Protein AF-A0A5P9P888-F1 (afdb_monomer_lite)

Radius of gyration: 12.57 Å; chains: 1; bounding box: 32×30×26 Å

pLDDT: mean 94.11, std 4.78, range [70.94, 98.31]

Foldseek 3Di:
DAQACLAPVDPLFHHLVVLLVVLVVLLVPQDDPDPCSVLSVLSVVLCVVQNSVLLSQLSCCVRPVVDDLQCSCPPHPDHSVSSVSSSVSSRVSSVVSSVD

Sequence (100 aa):
MYDVRERTGDPKHASVDKVVKLVFERAQNPREDHQDAHFDAAMATAVDRYGTEPVRTVIRRVLVEHYPFRTATTDLEMRNIDGIRIGTTAGWFLEELNEQ

Organism: NCBI:txid348826

Secondary structure (DSSP, 8-state):
----HHHH--TTSPPHHHHHHHHHHHHHSPPSS-TTHHHHHHHHHHHHHH-HHHHHHHHHHHHTS---TTTTTTTSS--HHHHHHHHHHHHHHHHHHH--

InterPro domains:
  IPR058471 Domain of unknown function DUF8158 [PF26488] (1-100)

Structure (mmCIF, N/CA/C/O backbone):
data_AF-A0A5P9P888-F1
#
_entry.id   AF-A0A5P9P888-F1
#
loop_
_atom_site.group_PDB
_atom_site.id
_atom_site.type_symbol
_atom_site.label_atom_id
_atom_site.label_alt_id
_atom_site.label_comp_id
_atom_site.label_asym_id
_atom_site.label_entity_id
_atom_site.label_seq_id
_atom_site.pdbx_PDB_ins_code
_atom_site.Cartn_x
_atom_site.Cartn_y
_atom_site.Cartn_z
_atom_site.occupancy
_atom_site.B_iso_or_equiv
_atom_site.auth_seq_id
_atom_site.auth_comp_id
_atom_site.auth_asym_id
_atom_site.auth_atom_id
_atom_site.pdbx_PDB_model_num
ATOM 1 N N . MET A 1 1 ? -2.188 -5.191 14.668 1.00 80.06 1 MET A N 1
ATOM 2 C CA . MET A 1 1 ? -3.453 -5.102 13.901 1.00 80.06 1 MET A CA 1
ATOM 3 C C . MET A 1 1 ? -3.519 -3.672 13.400 1.00 80.06 1 MET A C 1
ATOM 5 O O . MET A 1 1 ? -3.188 -2.806 14.191 1.00 80.06 1 MET A O 1
ATOM 9 N N . TYR A 1 2 ? -3.816 -3.430 12.125 1.00 90.81 2 TYR A N 1
ATOM 10 C CA . TYR A 1 2 ? -3.633 -2.102 11.527 1.00 90.81 2 TYR A CA 1
ATOM 11 C C . TYR A 1 2 ? -4.752 -1.128 11.900 1.00 90.81 2 TYR A C 1
ATOM 13 O O . TYR A 1 2 ? -5.924 -1.502 11.899 1.00 90.81 2 TYR A O 1
ATOM 21 N N . ASP A 1 3 ? -4.404 0.126 12.158 1.00 95.00 3 ASP A N 1
ATOM 22 C CA . ASP A 1 3 ? -5.365 1.194 12.430 1.00 95.00 3 ASP A CA 1
ATOM 23 C C . ASP A 1 3 ? -5.827 1.829 11.117 1.00 95.00 3 ASP A C 1
ATOM 25 O O . ASP A 1 3 ? -5.581 2.994 10.836 1.00 95.00 3 ASP A O 1
ATOM 29 N N . VAL A 1 4 ? -6.469 1.017 10.271 1.00 96.50 4 VAL A N 1
ATOM 30 C CA . VAL A 1 4 ? -7.063 1.443 8.996 1.00 96.50 4 VAL A CA 1
ATOM 31 C C . VAL A 1 4 ? -8.575 1.594 9.147 1.00 96.50 4 VAL A C 1
ATOM 33 O O . VAL A 1 4 ? -9.230 0.770 9.790 1.00 96.50 4 VAL A O 1
ATOM 36 N N . ARG A 1 5 ? -9.154 2.633 8.544 1.00 97.12 5 ARG A N 1
ATOM 37 C CA . ARG A 1 5 ? -10.568 2.998 8.724 1.00 97.12 5 ARG A CA 1
ATOM 38 C C . ARG A 1 5 ? -11.542 1.867 8.419 1.00 97.12 5 ARG A C 1
ATOM 40 O O . ARG A 1 5 ? -12.470 1.642 9.185 1.00 97.12 5 ARG A O 1
ATOM 47 N N . GLU A 1 6 ? -11.348 1.150 7.317 1.00 96.75 6 GLU A N 1
ATOM 48 C CA . GLU A 1 6 ? -12.224 0.050 6.883 1.00 96.75 6 GLU A CA 1
ATOM 49 C C . GLU A 1 6 ? -12.290 -1.080 7.912 1.00 96.75 6 GLU A C 1
ATOM 51 O O . GLU A 1 6 ? -13.227 -1.875 7.914 1.00 96.75 6 GLU A O 1
ATOM 56 N N . ARG A 1 7 ? -11.292 -1.143 8.789 1.00 93.56 7 ARG A N 1
ATOM 57 C CA . ARG A 1 7 ? -11.183 -2.130 9.846 1.00 93.56 7 ARG A CA 1
ATOM 58 C C . ARG A 1 7 ? -11.681 -1.596 11.186 1.00 93.56 7 ARG A C 1
ATOM 60 O O . ARG A 1 7 ? -12.365 -2.319 11.904 1.00 93.56 7 ARG A O 1
ATOM 67 N N . THR A 1 8 ? -11.295 -0.380 11.562 1.00 94.69 8 THR A N 1
ATOM 68 C CA . THR A 1 8 ? -11.605 0.171 12.891 1.00 94.69 8 THR A CA 1
ATOM 69 C C . THR A 1 8 ? -12.956 0.875 12.945 1.00 94.69 8 THR A C 1
ATOM 71 O O . THR A 1 8 ? -13.507 1.043 14.027 1.00 94.69 8 THR A O 1
ATOM 74 N N . GLY A 1 9 ? -13.483 1.314 11.800 1.00 95.19 9 GLY A N 1
ATOM 75 C CA . GLY A 1 9 ? -14.643 2.200 11.719 1.00 95.19 9 GLY A CA 1
ATOM 76 C C . GLY A 1 9 ? -14.370 3.630 12.203 1.00 95.19 9 GLY A C 1
ATOM 77 O O . GLY A 1 9 ? -15.272 4.463 12.144 1.00 95.19 9 GLY A O 1
ATOM 78 N N . ASP A 1 10 ? -13.148 3.937 12.658 1.00 95.94 10 ASP A N 1
ATOM 79 C CA . ASP A 1 10 ? -12.789 5.265 13.155 1.00 95.94 10 ASP A CA 1
ATOM 80 C C . ASP A 1 10 ? -12.484 6.203 11.972 1.00 95.94 10 ASP A C 1
ATOM 82 O O . ASP A 1 10 ? -11.530 5.958 11.225 1.00 95.94 10 ASP A O 1
ATOM 86 N N . PRO A 1 11 ? -13.253 7.291 11.773 1.00 95.19 11 PRO A N 1
ATOM 87 C CA . PRO A 1 11 ? -13.001 8.239 10.694 1.00 95.19 11 PRO A CA 1
ATOM 88 C C . PRO A 1 11 ? -11.662 8.983 10.819 1.00 95.19 11 PRO A C 1
ATOM 90 O O . PRO A 1 11 ? -11.198 9.519 9.809 1.00 95.19 11 PRO A O 1
ATOM 93 N N . LYS A 1 12 ? -11.038 9.019 12.005 1.00 95.38 12 LYS A N 1
ATOM 94 C CA . LYS A 1 12 ? -9.702 9.600 12.212 1.00 95.38 12 LYS A CA 1
ATOM 95 C C . LYS A 1 12 ? -8.605 8.764 11.570 1.00 95.38 12 LYS A C 1
ATOM 97 O O . LYS A 1 12 ? -7.632 9.323 11.088 1.00 95.38 12 LYS A O 1
ATOM 102 N N . HIS A 1 13 ? -8.785 7.448 11.510 1.00 97.12 13 HIS A N 1
ATOM 103 C CA . HIS A 1 13 ? -7.843 6.574 10.830 1.00 97.12 13 HIS A CA 1
ATOM 104 C C . HIS A 1 13 ? -7.917 6.784 9.311 1.00 97.12 13 HIS A C 1
ATOM 106 O O . HIS A 1 13 ? -8.988 7.037 8.730 1.00 97.12 13 HIS A O 1
ATOM 112 N N . ALA A 1 14 ? -6.769 6.676 8.649 1.00 97.75 14 ALA A N 1
ATOM 113 C CA . ALA A 1 14 ? -6.672 6.740 7.203 1.00 97.75 14 ALA A CA 1
ATOM 114 C C . ALA A 1 14 ? -7.394 5.548 6.554 1.00 97.75 14 ALA A C 1
ATOM 116 O O . ALA A 1 14 ? -7.437 4.440 7.092 1.00 97.75 14 ALA A O 1
ATOM 117 N N . SER A 1 15 ? -7.995 5.784 5.386 1.00 98.00 15 SER A N 1
ATOM 118 C CA . SER A 1 15 ? -8.618 4.724 4.591 1.00 98.00 15 SER A CA 1
ATOM 119 C C . SER A 1 15 ? -7.578 3.937 3.802 1.00 98.00 15 SER A C 1
ATOM 121 O O . SER A 1 15 ? -6.546 4.478 3.399 1.00 98.00 15 SER A O 1
ATOM 123 N N . VAL A 1 16 ? -7.888 2.682 3.483 1.00 97.75 16 VAL A N 1
ATOM 124 C CA . VAL A 1 16 ? -7.052 1.852 2.608 1.00 97.75 16 VAL A CA 1
ATOM 125 C C . VAL A 1 16 ? -6.834 2.518 1.248 1.00 97.75 16 VAL A C 1
ATOM 127 O O . VAL A 1 16 ? -5.735 2.463 0.709 1.00 97.75 16 VAL A O 1
ATOM 130 N N . ASP A 1 17 ? -7.835 3.225 0.719 1.00 98.06 17 ASP A N 1
ATOM 131 C CA . ASP A 1 17 ? -7.693 3.949 -0.546 1.00 98.06 17 ASP A CA 1
ATOM 132 C C . ASP A 1 17 ? -6.707 5.126 -0.437 1.00 98.06 17 ASP A C 1
ATOM 134 O O . ASP A 1 17 ? -5.990 5.401 -1.399 1.00 98.06 17 ASP A O 1
ATOM 138 N N . LYS A 1 18 ? -6.602 5.793 0.726 1.00 97.94 18 LYS A N 1
ATOM 139 C CA . LYS A 1 18 ? -5.558 6.808 0.963 1.00 97.94 18 LYS A CA 1
ATOM 140 C C . LYS A 1 18 ? -4.168 6.177 0.999 1.00 97.94 18 LYS A C 1
ATOM 142 O O . LYS A 1 18 ? -3.252 6.736 0.405 1.00 97.94 18 LYS A O 1
ATOM 147 N N . VAL A 1 19 ? -4.023 5.013 1.635 1.00 98.12 19 VAL A N 1
ATOM 148 C CA . VAL A 1 19 ? -2.749 4.275 1.651 1.00 98.12 19 VAL A CA 1
ATOM 149 C C . VAL A 1 19 ? -2.356 3.850 0.236 1.00 98.12 19 VAL A C 1
ATOM 151 O O . VAL A 1 19 ? -1.232 4.094 -0.186 1.00 98.12 19 VAL A O 1
ATOM 154 N N . VAL A 1 20 ? -3.286 3.270 -0.530 1.00 98.31 20 VAL A N 1
ATOM 155 C CA . VAL A 1 20 ? -3.063 2.871 -1.931 1.00 98.31 20 VAL A CA 1
ATOM 156 C C . VAL A 1 20 ? -2.652 4.072 -2.780 1.00 98.31 20 VAL A C 1
ATOM 158 O O . VAL A 1 20 ? -1.693 3.984 -3.546 1.00 98.31 20 VAL A O 1
ATOM 161 N N . LYS A 1 21 ? -3.346 5.204 -2.621 1.00 98.31 21 LYS A N 1
ATOM 162 C CA . LYS A 1 21 ? -3.003 6.447 -3.310 1.00 98.31 21 LYS A CA 1
ATOM 163 C C . LYS A 1 21 ? -1.575 6.886 -2.978 1.00 98.31 21 LYS A C 1
ATOM 165 O O . LYS A 1 21 ? -0.803 7.113 -3.904 1.00 98.31 21 LYS A O 1
ATOM 170 N N . LEU A 1 22 ? -1.210 6.933 -1.695 1.00 97.62 22 LEU A N 1
ATOM 171 C CA . LEU A 1 22 ? 0.134 7.328 -1.269 1.00 97.62 22 LEU A CA 1
ATOM 172 C C . LEU A 1 22 ? 1.208 6.365 -1.799 1.00 97.62 22 LEU A C 1
ATOM 174 O O . LEU A 1 22 ? 2.233 6.816 -2.301 1.00 97.62 22 LEU A O 1
ATOM 178 N N . VAL A 1 23 ? 0.959 5.050 -1.765 1.00 97.88 23 VAL A N 1
ATOM 179 C CA . VAL A 1 23 ? 1.868 4.045 -2.343 1.00 97.88 23 VAL A CA 1
ATOM 180 C C . VAL A 1 23 ? 2.160 4.342 -3.812 1.00 97.88 23 VAL A C 1
ATOM 182 O O . VAL A 1 23 ? 3.321 4.326 -4.216 1.00 97.88 23 VAL A O 1
ATOM 185 N N . PHE A 1 24 ? 1.135 4.634 -4.613 1.00 98.00 24 PHE A N 1
ATOM 186 C CA . PHE A 1 24 ? 1.329 4.914 -6.036 1.00 98.00 24 PHE A CA 1
ATOM 187 C C . PHE A 1 24 ? 1.946 6.286 -6.300 1.00 98.00 24 PHE A C 1
ATOM 189 O O . PHE A 1 24 ? 2.784 6.401 -7.191 1.00 98.00 24 PHE A O 1
ATOM 196 N N . GLU A 1 25 ? 1.604 7.304 -5.510 1.00 97.31 25 GLU A N 1
ATOM 197 C CA . GLU A 1 25 ? 2.242 8.620 -5.600 1.00 97.31 25 GLU A CA 1
ATOM 198 C C . GLU A 1 25 ? 3.747 8.534 -5.319 1.00 97.31 25 GLU A C 1
ATOM 200 O O . GLU A 1 25 ? 4.533 9.082 -6.090 1.00 97.31 25 GLU A O 1
ATOM 205 N N . ARG A 1 26 ? 4.153 7.792 -4.279 1.00 95.56 26 ARG A N 1
ATOM 206 C CA . ARG A 1 26 ? 5.563 7.551 -3.926 1.00 95.56 26 ARG A CA 1
ATOM 207 C C . ARG A 1 26 ? 6.277 6.638 -4.921 1.00 95.56 26 ARG A C 1
ATOM 209 O O . ARG A 1 26 ? 7.450 6.845 -5.195 1.00 95.56 26 ARG A O 1
ATOM 216 N N . ALA A 1 27 ? 5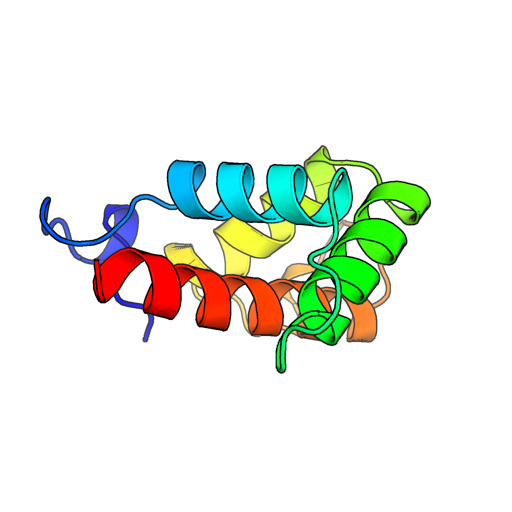.584 5.652 -5.489 1.00 96.50 27 ALA A N 1
ATOM 217 C CA . ALA A 1 27 ? 6.143 4.806 -6.543 1.00 96.50 27 ALA A CA 1
ATOM 218 C C . ALA A 1 27 ? 6.464 5.611 -7.815 1.00 96.50 27 ALA A C 1
ATOM 220 O O . ALA A 1 27 ? 7.475 5.359 -8.463 1.00 96.50 27 ALA A O 1
ATOM 221 N N . GLN A 1 28 ? 5.607 6.573 -8.172 1.00 96.88 28 GLN A N 1
ATOM 222 C CA . GLN A 1 28 ? 5.821 7.455 -9.324 1.00 96.88 28 GLN A CA 1
ATOM 223 C C . GLN A 1 28 ? 6.812 8.582 -9.027 1.00 96.88 28 GLN A C 1
ATOM 225 O O . GLN A 1 28 ? 7.567 8.976 -9.910 1.00 96.88 28 GLN A O 1
ATOM 230 N N . ASN A 1 29 ? 6.811 9.089 -7.794 1.00 95.88 29 ASN A N 1
ATOM 231 C CA . ASN A 1 29 ? 7.655 10.194 -7.353 1.00 95.88 29 ASN A CA 1
ATOM 232 C C . ASN A 1 29 ? 8.373 9.812 -6.048 1.00 95.88 29 ASN A C 1
ATOM 234 O O . ASN A 1 29 ? 7.962 10.261 -4.968 1.00 95.88 29 ASN A O 1
ATOM 238 N N . PRO A 1 30 ? 9.416 8.962 -6.118 1.00 93.19 30 PRO A N 1
ATOM 239 C CA . PRO A 1 30 ? 10.182 8.602 -4.936 1.00 93.19 30 PRO A CA 1
ATOM 240 C C . PRO A 1 30 ? 10.807 9.836 -4.295 1.00 93.19 30 PRO A C 1
ATOM 242 O O . PRO A 1 30 ? 11.326 10.707 -4.993 1.00 93.19 30 PRO A O 1
ATOM 245 N N . ARG A 1 31 ? 10.758 9.926 -2.964 1.00 93.75 31 ARG A N 1
ATOM 246 C CA . ARG A 1 31 ? 11.401 11.026 -2.242 1.00 93.75 31 ARG A CA 1
ATOM 247 C C . ARG A 1 31 ? 12.916 10.949 -2.401 1.00 93.75 31 ARG A C 1
ATOM 249 O O . ARG A 1 31 ? 13.508 9.886 -2.223 1.00 93.75 31 ARG A O 1
ATOM 256 N N . GLU A 1 32 ? 13.543 12.090 -2.654 1.00 92.12 32 GLU A N 1
ATOM 257 C CA . GLU A 1 32 ? 14.996 12.242 -2.575 1.00 92.12 32 GLU A CA 1
ATOM 258 C C . GLU A 1 32 ? 15.413 12.579 -1.137 1.00 92.12 32 GLU A C 1
ATOM 260 O O . GLU A 1 32 ? 14.680 13.263 -0.425 1.00 92.12 32 GLU A O 1
ATOM 265 N N . ASP A 1 33 ? 16.578 12.080 -0.710 1.00 88.81 33 ASP A N 1
ATOM 266 C CA . ASP A 1 33 ? 17.193 12.372 0.600 1.00 88.81 33 ASP A CA 1
ATOM 267 C C . ASP A 1 33 ? 16.265 12.164 1.820 1.00 88.81 33 ASP A C 1
ATOM 269 O O . ASP A 1 33 ? 16.321 12.875 2.822 1.00 88.81 33 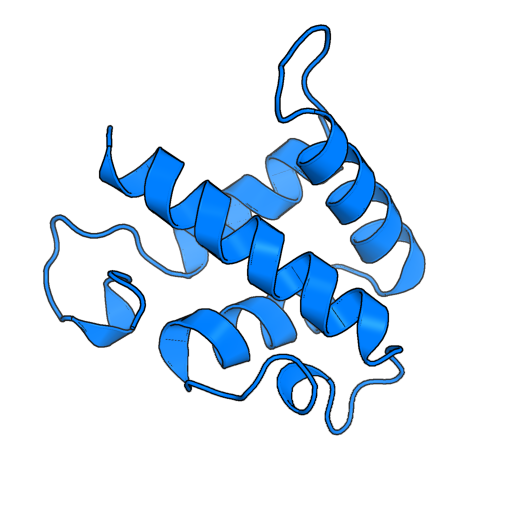ASP A O 1
ATOM 273 N N . HIS A 1 34 ? 15.374 11.170 1.738 1.00 88.75 34 HIS A N 1
ATOM 274 C CA . HIS A 1 34 ? 14.469 10.791 2.822 1.00 88.75 34 HIS A CA 1
ATOM 275 C C . HIS A 1 34 ? 14.876 9.436 3.409 1.00 88.75 34 HIS A C 1
ATOM 277 O O . HIS A 1 34 ? 15.150 8.494 2.663 1.00 88.75 34 HIS A O 1
ATOM 283 N N . GLN A 1 35 ? 14.848 9.297 4.740 1.00 86.62 35 GLN A N 1
ATOM 284 C CA . GLN A 1 35 ? 15.230 8.051 5.434 1.00 86.62 35 GLN A CA 1
ATOM 285 C C . GLN A 1 35 ? 14.448 6.820 4.921 1.00 86.62 35 GLN A C 1
ATOM 287 O O . GLN A 1 35 ? 14.991 5.725 4.767 1.00 86.62 35 GLN A O 1
ATOM 292 N N . ASP A 1 36 ? 13.192 7.046 4.536 1.00 88.19 36 ASP A N 1
ATOM 293 C CA . ASP A 1 36 ? 12.268 6.024 4.034 1.00 88.19 36 ASP A CA 1
ATOM 294 C C . ASP A 1 36 ? 12.175 5.936 2.501 1.00 88.19 36 ASP A C 1
ATOM 296 O O . ASP A 1 36 ? 11.335 5.208 1.976 1.00 88.19 36 ASP A O 1
ATOM 300 N N . ALA A 1 37 ? 13.043 6.626 1.752 1.00 91.44 37 ALA A N 1
ATOM 301 C CA . ALA A 1 37 ? 13.036 6.597 0.280 1.00 91.44 37 ALA A CA 1
ATOM 302 C C . ALA A 1 37 ? 13.198 5.177 -0.300 1.00 91.44 37 ALA A C 1
ATOM 304 O O . ALA A 1 37 ? 12.762 4.876 -1.413 1.00 91.44 37 ALA A O 1
ATOM 305 N N . HIS A 1 38 ? 13.792 4.265 0.474 1.00 91.75 38 HIS A N 1
ATOM 306 C CA . HIS A 1 38 ? 13.919 2.859 0.109 1.00 91.75 38 HIS A CA 1
ATOM 307 C C . HIS A 1 38 ? 12.556 2.147 -0.018 1.00 91.75 38 HIS A C 1
ATOM 309 O O . HIS A 1 38 ? 12.426 1.233 -0.836 1.00 91.75 38 HIS A O 1
ATOM 315 N N . PHE A 1 39 ? 11.531 2.571 0.732 1.00 94.31 39 PHE A N 1
ATOM 316 C CA . PHE A 1 39 ? 10.164 2.073 0.565 1.00 94.31 39 PHE A CA 1
ATOM 317 C C . PHE A 1 39 ? 9.539 2.574 -0.734 1.00 94.31 39 PHE A C 1
ATOM 319 O O . PHE A 1 39 ? 8.938 1.783 -1.462 1.00 94.31 39 PHE A O 1
ATOM 326 N N . ASP A 1 40 ? 9.742 3.847 -1.066 1.00 95.69 40 ASP A N 1
ATOM 327 C CA . ASP A 1 40 ? 9.250 4.443 -2.308 1.00 95.69 40 ASP A CA 1
ATOM 328 C C . ASP A 1 40 ? 9.822 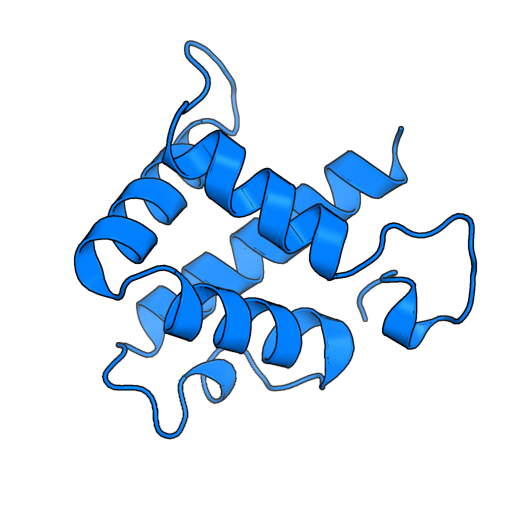3.693 -3.533 1.00 95.69 40 ASP A C 1
ATOM 330 O 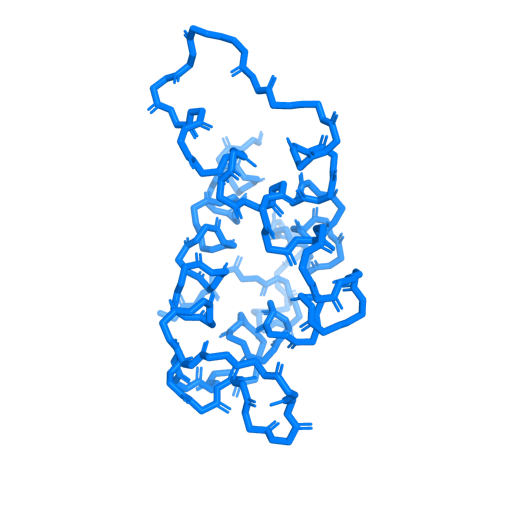O . ASP A 1 40 ? 9.077 3.239 -4.405 1.00 95.69 40 ASP A O 1
ATOM 334 N N . ALA A 1 41 ? 11.138 3.442 -3.543 1.00 94.50 41 ALA A N 1
ATOM 335 C CA . ALA A 1 41 ? 11.818 2.673 -4.590 1.00 94.50 41 ALA A CA 1
ATOM 336 C C . ALA A 1 41 ? 11.350 1.205 -4.674 1.00 94.50 41 ALA A C 1
ATOM 338 O O . ALA A 1 41 ? 11.228 0.635 -5.767 1.00 94.50 41 ALA A O 1
ATOM 339 N N . ALA A 1 42 ? 11.058 0.577 -3.530 1.00 94.69 42 ALA A N 1
ATOM 340 C CA . ALA A 1 42 ? 10.494 -0.768 -3.503 1.00 94.69 42 ALA A CA 1
ATOM 341 C C . ALA A 1 42 ? 9.093 -0.807 -4.136 1.00 94.69 42 ALA A C 1
ATOM 343 O O . ALA A 1 42 ? 8.791 -1.748 -4.873 1.00 94.69 42 ALA A O 1
ATOM 344 N N . MET A 1 43 ? 8.260 0.214 -3.899 1.00 97.44 43 MET A N 1
ATOM 345 C CA . MET A 1 43 ? 6.931 0.311 -4.512 1.00 97.44 43 MET A CA 1
ATOM 346 C C . MET A 1 43 ? 7.014 0.623 -6.004 1.00 97.44 43 MET A C 1
ATOM 348 O O . MET A 1 43 ? 6.281 0.006 -6.771 1.00 97.44 43 MET A O 1
ATOM 352 N N . ALA A 1 44 ? 7.949 1.475 -6.433 1.00 97.31 44 ALA A N 1
ATOM 353 C CA . ALA A 1 44 ? 8.229 1.706 -7.852 1.00 97.31 44 ALA A CA 1
ATOM 354 C C . ALA A 1 44 ? 8.555 0.389 -8.575 1.00 97.31 44 ALA A C 1
ATOM 356 O O . ALA A 1 44 ? 7.929 0.050 -9.576 1.00 97.31 44 ALA A O 1
ATOM 357 N N . THR A 1 45 ? 9.453 -0.416 -7.997 1.00 96.69 45 THR A N 1
ATOM 358 C CA . THR A 1 45 ? 9.826 -1.732 -8.541 1.00 96.69 45 THR A CA 1
ATOM 359 C C . THR A 1 45 ? 8.645 -2.709 -8.563 1.00 96.69 45 THR A C 1
ATOM 361 O O . THR A 1 45 ? 8.486 -3.480 -9.508 1.00 96.69 45 THR A O 1
ATOM 364 N N . ALA A 1 46 ? 7.818 -2.721 -7.514 1.00 96.62 46 ALA A N 1
ATOM 365 C CA . ALA A 1 46 ? 6.661 -3.609 -7.434 1.00 96.62 46 ALA A CA 1
ATOM 366 C C . ALA A 1 46 ? 5.578 -3.237 -8.459 1.00 96.62 46 ALA A C 1
ATOM 368 O O . ALA A 1 46 ? 5.032 -4.125 -9.112 1.00 96.62 46 ALA A O 1
ATOM 369 N N . VAL A 1 47 ? 5.293 -1.943 -8.619 1.00 97.69 47 VAL A N 1
ATOM 370 C CA . VAL A 1 47 ? 4.310 -1.435 -9.586 1.00 97.69 47 VAL A CA 1
ATOM 371 C C . VAL A 1 47 ? 4.789 -1.649 -11.018 1.00 97.69 47 VAL A C 1
ATOM 373 O O . VAL A 1 47 ? 3.996 -2.096 -11.839 1.00 97.69 47 VAL A O 1
ATOM 376 N N . ASP A 1 48 ? 6.067 -1.406 -11.315 1.00 97.56 48 ASP A N 1
ATOM 377 C CA . ASP A 1 48 ? 6.651 -1.685 -12.635 1.00 97.56 48 ASP A CA 1
ATOM 378 C C . ASP A 1 48 ? 6.524 -3.172 -13.003 1.00 97.56 48 ASP A C 1
ATOM 380 O O . ASP A 1 48 ? 6.128 -3.532 -14.110 1.00 97.56 48 ASP A O 1
ATOM 384 N N . ARG A 1 49 ? 6.774 -4.056 -12.032 1.00 97.50 49 ARG A N 1
ATOM 385 C CA . ARG A 1 49 ? 6.771 -5.502 -12.261 1.00 97.50 49 ARG A CA 1
ATOM 386 C C . ARG A 1 49 ? 5.382 -6.124 -12.360 1.00 97.50 49 ARG A C 1
ATOM 388 O O . ARG A 1 49 ? 5.196 -7.056 -13.137 1.00 97.50 49 ARG A O 1
ATOM 395 N N . TYR A 1 50 ? 4.452 -5.694 -11.513 1.00 96.94 50 TYR A N 1
ATOM 396 C CA . TYR A 1 50 ? 3.162 -6.369 -11.328 1.00 96.94 50 TYR A CA 1
ATOM 397 C C . TYR A 1 50 ? 1.968 -5.520 -11.765 1.00 96.94 50 TYR A C 1
ATOM 399 O O . TYR A 1 50 ? 0.854 -6.028 -11.844 1.00 96.94 50 TYR A O 1
ATOM 407 N N . GLY A 1 51 ? 2.170 -4.236 -12.046 1.00 97.25 51 GLY A N 1
ATOM 408 C CA . GLY A 1 51 ? 1.089 -3.283 -12.242 1.00 97.25 51 GLY A CA 1
ATOM 409 C C . GLY A 1 51 ? 0.419 -2.867 -10.931 1.00 97.25 51 GLY A C 1
ATOM 410 O O . GLY A 1 51 ? 0.715 -3.355 -9.838 1.00 97.25 51 GLY A O 1
ATOM 411 N N . THR A 1 52 ? -0.512 -1.925 -11.039 1.00 97.56 52 THR A N 1
ATOM 412 C CA . THR A 1 52 ? -1.179 -1.310 -9.885 1.00 97.56 52 THR A CA 1
ATOM 413 C C . THR A 1 52 ? -2.199 -2.235 -9.225 1.00 97.56 52 THR A C 1
ATOM 415 O O . THR A 1 52 ? -2.265 -2.285 -7.999 1.00 97.56 52 THR A O 1
ATOM 418 N N . GLU A 1 53 ? -2.975 -3.001 -9.995 1.00 97.94 53 GLU A N 1
ATOM 419 C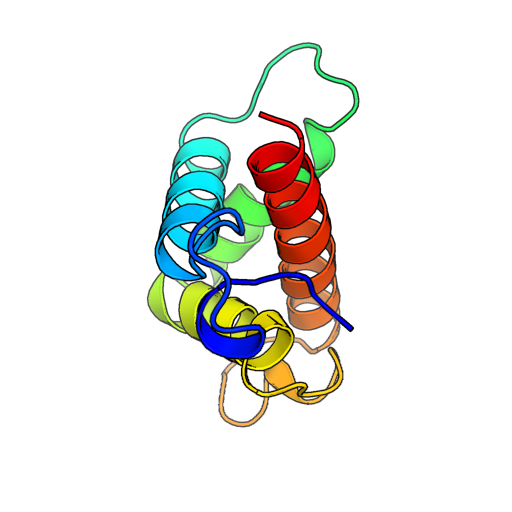 CA . GLU A 1 53 ? -4.062 -3.823 -9.441 1.00 97.94 53 GLU A CA 1
ATOM 420 C C . GLU A 1 53 ? -3.580 -4.958 -8.516 1.00 97.94 53 GLU A C 1
ATOM 422 O O . GLU A 1 53 ? -4.106 -5.082 -7.402 1.00 97.94 53 GLU A O 1
ATOM 427 N N . PRO A 1 54 ? -2.542 -5.746 -8.863 1.00 97.19 54 PRO A N 1
ATOM 428 C CA . PRO A 1 54 ? -2.001 -6.737 -7.933 1.00 97.19 54 PRO A CA 1
ATOM 429 C C . PRO A 1 54 ? -1.431 -6.106 -6.658 1.00 97.19 54 PRO A C 1
ATOM 431 O O . PRO A 1 54 ? -1.664 -6.617 -5.563 1.00 97.19 54 PRO A O 1
ATOM 434 N N . VAL A 1 55 ? -0.746 -4.963 -6.768 1.00 97.44 55 VAL A N 1
ATOM 435 C CA . VAL A 1 55 ? -0.213 -4.234 -5.605 1.00 97.44 55 VAL A CA 1
ATOM 436 C C . VAL A 1 55 ? -1.351 -3.738 -4.707 1.00 97.44 55 VAL A C 1
ATOM 438 O O . VAL A 1 55 ? -1.331 -3.982 -3.500 1.00 97.44 55 VAL A O 1
ATOM 441 N N . ARG A 1 56 ? -2.393 -3.127 -5.286 1.00 98.12 56 ARG A N 1
ATOM 442 C CA . ARG A 1 56 ? -3.603 -2.698 -4.567 1.00 98.12 56 ARG A CA 1
ATOM 443 C C . ARG A 1 56 ? -4.268 -3.862 -3.834 1.00 98.12 56 ARG A C 1
ATOM 445 O O . ARG A 1 56 ? -4.664 -3.717 -2.677 1.00 98.12 56 ARG A O 1
ATOM 452 N N . THR A 1 57 ? -4.366 -5.011 -4.497 1.00 97.69 57 THR A N 1
ATOM 453 C CA . THR A 1 57 ? -4.958 -6.230 -3.935 1.00 97.69 57 THR A CA 1
ATOM 454 C C . THR A 1 57 ? -4.190 -6.699 -2.703 1.00 97.69 57 THR A C 1
ATOM 456 O O . THR A 1 57 ? -4.800 -6.957 -1.665 1.00 97.69 57 THR A O 1
ATOM 459 N N . VAL A 1 58 ? -2.855 -6.745 -2.770 1.00 96.94 58 VAL A N 1
ATOM 460 C CA . VAL A 1 58 ? -2.015 -7.114 -1.619 1.00 96.94 58 VAL A CA 1
ATOM 461 C C . VAL A 1 58 ? -2.204 -6.139 -0.458 1.00 96.94 58 VAL A C 1
ATOM 463 O O . VAL A 1 58 ? -2.401 -6.585 0.671 1.00 96.94 58 VAL A O 1
ATOM 466 N N . ILE A 1 59 ? -2.200 -4.827 -0.716 1.00 97.38 59 ILE A N 1
ATOM 467 C CA . ILE A 1 59 ? -2.392 -3.803 0.325 1.00 97.38 59 ILE A CA 1
ATOM 468 C C . ILE A 1 59 ? -3.720 -4.019 1.056 1.00 97.38 59 ILE A C 1
ATOM 470 O O . ILE A 1 59 ? -3.754 -4.068 2.286 1.00 97.38 59 ILE A O 1
ATOM 474 N N . ARG A 1 60 ? -4.814 -4.198 0.307 1.00 96.88 60 ARG A N 1
ATOM 475 C CA . ARG A 1 60 ? -6.140 -4.436 0.888 1.00 96.88 60 ARG A CA 1
ATOM 476 C C . ARG A 1 60 ? -6.175 -5.730 1.700 1.00 96.88 60 ARG A C 1
ATOM 478 O O . ARG A 1 60 ? -6.658 -5.720 2.832 1.00 96.88 60 ARG A O 1
ATOM 485 N N . ARG A 1 61 ? -5.609 -6.816 1.170 1.00 96.19 61 ARG A N 1
ATOM 486 C CA . ARG A 1 61 ? -5.539 -8.112 1.860 1.00 96.19 61 ARG A CA 1
ATOM 487 C C . ARG A 1 61 ? -4.790 -8.027 3.188 1.00 96.19 61 ARG A C 1
ATOM 489 O O . ARG A 1 61 ? -5.240 -8.584 4.185 1.00 96.19 61 ARG A O 1
ATOM 496 N N . VAL A 1 62 ? -3.672 -7.307 3.216 1.00 95.50 62 VAL A N 1
ATOM 497 C CA . VAL A 1 62 ? -2.848 -7.142 4.421 1.00 95.50 62 VAL A CA 1
ATOM 498 C C . VAL A 1 62 ? -3.529 -6.231 5.444 1.00 95.50 62 VAL A C 1
ATOM 500 O O . VAL A 1 62 ? -3.675 -6.616 6.604 1.00 95.50 62 VAL A O 1
ATOM 503 N N . LEU A 1 63 ? -3.947 -5.031 5.033 1.00 95.88 63 LEU A N 1
ATOM 504 C CA . LEU A 1 63 ? -4.418 -4.006 5.969 1.00 95.88 63 LEU A CA 1
ATOM 505 C C . LEU A 1 63 ? -5.861 -4.237 6.433 1.00 95.88 63 LEU A C 1
ATOM 507 O O . LEU A 1 63 ? -6.179 -3.979 7.593 1.00 95.88 63 LEU A O 1
ATOM 511 N N . VAL A 1 64 ? -6.731 -4.728 5.545 1.00 95.56 64 VAL A N 1
ATOM 512 C CA . VAL A 1 64 ? -8.174 -4.871 5.808 1.00 95.56 64 VAL A CA 1
ATOM 513 C C . VAL A 1 64 ? -8.540 -6.319 6.116 1.00 95.56 64 VAL A C 1
ATOM 515 O O . VAL A 1 64 ? -9.208 -6.593 7.111 1.00 95.56 64 VAL A O 1
ATOM 518 N N . GLU A 1 65 ? -8.088 -7.266 5.294 1.00 92.56 65 GLU A N 1
ATOM 519 C CA . GLU A 1 65 ? -8.530 -8.670 5.372 1.00 92.56 65 GLU A CA 1
ATOM 520 C C . GLU A 1 65 ? -7.658 -9.534 6.297 1.00 92.56 65 GLU A C 1
ATOM 522 O O . GLU A 1 65 ? -7.987 -10.689 6.545 1.00 92.56 65 GLU A O 1
ATOM 527 N N . HIS A 1 66 ? -6.580 -8.973 6.858 1.00 85.25 66 HIS A N 1
ATOM 528 C CA . HIS A 1 66 ? -5.660 -9.640 7.793 1.00 85.25 66 HIS A CA 1
ATOM 529 C C . HIS A 1 66 ? -4.994 -10.890 7.223 1.00 85.25 66 HIS A C 1
ATOM 531 O O . HIS A 1 66 ? -4.603 -11.794 7.967 1.00 85.25 66 HIS A O 1
ATOM 537 N N . TYR A 1 67 ? -4.831 -10.941 5.904 1.00 86.38 67 TYR A N 1
ATOM 538 C CA . TYR A 1 67 ? -4.045 -11.996 5.296 1.00 86.38 67 TYR A CA 1
ATOM 539 C C . TYR A 1 67 ? -2.601 -11.870 5.785 1.00 86.38 67 TYR A C 1
ATOM 541 O O . TYR A 1 67 ? -2.007 -10.790 5.682 1.00 86.38 67 TYR A O 1
ATOM 549 N N . PRO A 1 68 ? -1.996 -12.962 6.282 1.00 82.25 68 PRO A N 1
ATOM 550 C CA . PRO A 1 68 ? -0.560 -13.007 6.474 1.00 82.25 68 PRO A CA 1
ATOM 551 C C . PRO A 1 68 ? 0.159 -12.582 5.191 1.00 82.25 68 PRO A C 1
ATOM 553 O O . PRO A 1 68 ? -0.228 -12.973 4.091 1.00 82.25 68 PRO A O 1
ATOM 556 N N . PHE A 1 69 ? 1.254 -11.835 5.318 1.00 75.06 69 PHE A N 1
ATOM 557 C CA . PHE A 1 69 ? 1.983 -11.284 4.168 1.00 75.06 69 PHE A CA 1
ATOM 558 C C . PHE A 1 69 ? 2.315 -12.312 3.070 1.00 75.06 69 PHE A C 1
ATOM 560 O O . PHE A 1 69 ? 2.306 -11.986 1.888 1.00 75.06 69 PHE A O 1
ATOM 567 N N . ARG A 1 70 ? 2.591 -13.567 3.456 1.00 70.94 70 ARG A N 1
ATOM 568 C CA . ARG A 1 70 ? 2.926 -14.663 2.529 1.00 70.94 70 ARG A CA 1
ATOM 569 C C . ARG A 1 70 ? 1.738 -15.194 1.728 1.00 70.94 70 ARG A C 1
ATOM 571 O O . ARG A 1 70 ? 1.968 -15.816 0.701 1.00 70.94 70 ARG A O 1
ATOM 578 N N . THR A 1 71 ? 0.512 -15.008 2.209 1.00 85.50 71 THR A N 1
ATOM 579 C CA . THR A 1 71 ? -0.720 -15.456 1.539 1.00 85.50 71 THR A CA 1
ATOM 580 C C . THR A 1 71 ? -1.486 -14.292 0.924 1.00 85.50 71 THR A C 1
ATOM 582 O O . THR A 1 71 ? -2.403 -14.501 0.142 1.00 85.50 71 THR A O 1
ATOM 585 N N . ALA A 1 72 ? -1.102 -13.046 1.210 1.00 90.31 72 ALA A N 1
ATOM 586 C CA . ALA A 1 72 ? -1.672 -11.880 0.540 1.00 90.31 72 ALA A CA 1
ATOM 587 C C . ALA A 1 72 ? -1.445 -11.905 -0.987 1.00 90.31 72 ALA A C 1
ATOM 589 O O . ALA A 1 72 ? -2.195 -11.276 -1.731 1.00 90.31 72 ALA A O 1
ATOM 590 N N . THR A 1 73 ? -0.459 -12.674 -1.458 1.00 92.69 73 THR A N 1
ATOM 591 C CA . THR A 1 73 ? -0.153 -12.905 -2.877 1.00 92.69 73 THR A CA 1
ATOM 592 C C . THR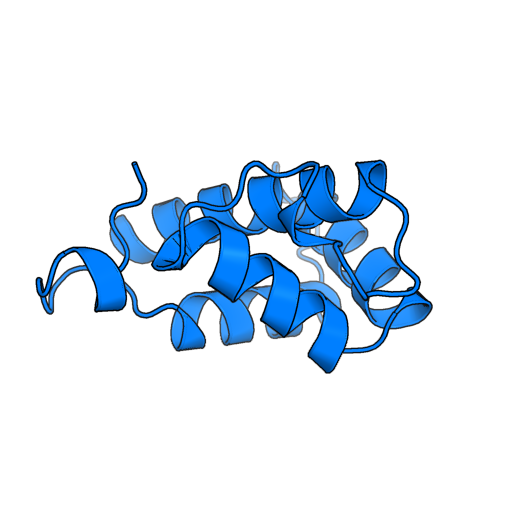 A 1 73 ? -0.868 -14.109 -3.484 1.00 92.69 73 THR A C 1
ATOM 594 O O . THR A 1 73 ? -0.651 -14.398 -4.656 1.00 92.69 73 THR A O 1
ATOM 597 N N . THR A 1 74 ? -1.707 -14.826 -2.730 1.00 91.88 74 THR A N 1
ATOM 598 C CA . THR A 1 74 ? -2.435 -15.995 -3.244 1.00 91.88 74 THR A CA 1
ATOM 599 C C . THR A 1 74 ? -3.262 -15.619 -4.477 1.00 91.88 74 THR A C 1
ATOM 601 O O . THR A 1 74 ? -3.917 -14.578 -4.495 1.00 91.88 74 THR A O 1
ATOM 604 N N . ASP A 1 75 ? -3.196 -16.446 -5.519 1.00 92.44 75 ASP A N 1
ATOM 605 C CA . ASP A 1 75 ? -3.828 -16.216 -6.829 1.00 92.44 75 ASP A CA 1
ATOM 606 C C . ASP A 1 75 ? -3.310 -14.990 -7.608 1.00 92.44 75 ASP A C 1
ATOM 608 O O . ASP A 1 75 ? -3.906 -14.594 -8.606 1.00 92.44 75 ASP A O 1
ATOM 612 N N . LEU A 1 76 ? -2.188 -14.395 -7.188 1.00 92.69 76 LEU A N 1
ATOM 613 C CA . LEU A 1 76 ? -1.451 -13.399 -7.966 1.00 92.69 76 LEU A CA 1
ATOM 614 C C . LEU A 1 76 ? -0.184 -14.043 -8.536 1.00 92.69 76 LEU A C 1
ATOM 616 O O . LEU A 1 76 ? 0.487 -14.816 -7.849 1.00 92.69 76 LEU A O 1
ATOM 620 N N . GLU A 1 77 ? 0.210 -13.670 -9.755 1.00 93.38 77 GLU A N 1
ATOM 621 C CA . GLU A 1 77 ? 1.524 -14.007 -10.329 1.00 93.38 77 GLU A CA 1
ATOM 622 C C . GLU A 1 77 ? 2.642 -13.178 -9.662 1.00 93.38 77 GLU A C 1
ATOM 624 O O . GLU A 1 77 ? 3.405 -12.459 -10.303 1.00 93.38 77 GLU A O 1
ATOM 629 N N . MET A 1 78 ? 2.716 -13.237 -8.331 1.00 94.31 78 MET A N 1
ATOM 630 C CA . MET A 1 78 ? 3.574 -12.411 -7.493 1.00 94.31 78 MET A CA 1
ATOM 631 C C . MET A 1 78 ? 4.367 -13.278 -6.523 1.00 94.31 78 MET A C 1
ATOM 633 O O . MET A 1 78 ? 3.839 -14.170 -5.859 1.00 94.31 78 MET A O 1
ATOM 637 N N . ARG A 1 79 ? 5.662 -12.984 -6.383 1.00 92.44 79 ARG A N 1
ATOM 638 C CA . ARG A 1 79 ? 6.503 -13.682 -5.406 1.00 92.44 79 ARG A CA 1
ATOM 639 C C . ARG A 1 79 ? 6.095 -13.281 -3.990 1.00 92.44 79 ARG A C 1
ATOM 641 O O . ARG A 1 79 ? 5.991 -12.095 -3.688 1.00 92.44 79 ARG A O 1
ATOM 648 N N . ASN A 1 80 ? 6.015 -14.251 -3.081 1.00 91.44 80 ASN A N 1
ATOM 649 C CA . ASN A 1 80 ? 5.661 -14.005 -1.675 1.00 91.44 80 ASN A CA 1
ATOM 650 C C . ASN A 1 80 ? 6.555 -12.949 -0.998 1.00 91.44 80 ASN A C 1
ATOM 652 O O . ASN A 1 80 ? 6.091 -12.203 -0.142 1.00 91.44 80 ASN A O 1
ATOM 656 N N . ILE A 1 81 ? 7.836 -12.865 -1.382 1.00 92.19 81 ILE A N 1
ATOM 657 C CA . ILE A 1 81 ? 8.755 -11.847 -0.850 1.00 92.19 81 ILE A CA 1
ATOM 658 C C . ILE A 1 81 ? 8.352 -10.422 -1.246 1.00 92.19 81 ILE A C 1
ATOM 660 O O . ILE A 1 81 ? 8.533 -9.497 -0.459 1.00 92.19 81 ILE A O 1
ATOM 664 N N . ASP A 1 82 ? 7.773 -10.241 -2.432 1.00 93.06 82 ASP A N 1
ATOM 665 C CA . ASP A 1 82 ? 7.297 -8.936 -2.883 1.00 93.06 82 ASP A CA 1
ATOM 666 C C . ASP A 1 82 ? 5.975 -8.581 -2.191 1.00 93.06 82 ASP A C 1
ATOM 668 O O . ASP A 1 82 ? 5.791 -7.434 -1.802 1.00 93.06 82 ASP A O 1
ATOM 672 N N . GLY A 1 83 ? 5.125 -9.572 -1.897 1.00 93.69 83 GLY A N 1
ATOM 673 C CA . GLY A 1 83 ? 3.959 -9.389 -1.027 1.00 93.69 83 GLY A CA 1
ATOM 674 C C . GLY A 1 83 ? 4.313 -8.911 0.382 1.00 93.69 83 GLY A C 1
ATOM 675 O O . GLY A 1 83 ? 3.670 -8.005 0.908 1.00 93.69 83 GLY A O 1
ATOM 676 N N . ILE A 1 84 ? 5.379 -9.468 0.972 1.00 92.88 84 ILE A N 1
ATOM 677 C CA . ILE A 1 84 ? 5.924 -8.995 2.255 1.00 92.88 84 ILE A CA 1
ATOM 678 C C . ILE A 1 84 ? 6.362 -7.536 2.144 1.00 92.88 84 ILE A C 1
ATOM 680 O O . ILE A 1 84 ? 5.954 -6.727 2.968 1.00 92.88 84 ILE A O 1
ATOM 684 N N . ARG A 1 85 ? 7.138 -7.183 1.114 1.00 94.25 85 ARG A N 1
ATOM 685 C CA . ARG A 1 85 ? 7.606 -5.802 0.911 1.00 94.25 85 ARG A CA 1
ATOM 686 C C . ARG A 1 85 ? 6.445 -4.822 0.762 1.00 94.25 85 ARG A C 1
ATOM 688 O O . ARG A 1 85 ? 6.428 -3.816 1.458 1.00 94.25 85 ARG A O 1
ATOM 695 N N . ILE A 1 86 ? 5.461 -5.147 -0.080 1.00 96.00 86 ILE A N 1
ATOM 696 C CA . ILE A 1 86 ? 4.258 -4.327 -0.284 1.00 96.00 86 ILE A CA 1
ATOM 697 C C . ILE A 1 86 ? 3.502 -4.146 1.032 1.00 96.00 86 ILE A C 1
ATOM 699 O O . ILE A 1 86 ? 3.184 -3.021 1.404 1.00 96.00 86 ILE A O 1
ATOM 703 N N . GLY A 1 87 ? 3.243 -5.231 1.764 1.00 95.25 87 GLY A N 1
ATOM 704 C CA . GLY A 1 87 ? 2.516 -5.155 3.027 1.00 95.25 87 GLY A CA 1
ATOM 705 C C . GLY A 1 87 ? 3.261 -4.370 4.109 1.00 95.25 87 GLY A C 1
ATOM 706 O O . GLY A 1 87 ? 2.639 -3.590 4.826 1.00 95.25 87 GLY A O 1
ATOM 707 N N . THR A 1 88 ? 4.582 -4.537 4.217 1.00 94.94 88 THR A N 1
ATOM 708 C CA . THR A 1 88 ? 5.411 -3.767 5.153 1.00 94.94 88 THR A CA 1
ATOM 709 C C . THR A 1 88 ? 5.383 -2.280 4.814 1.00 94.94 88 THR A C 1
ATOM 711 O O . THR A 1 88 ? 5.084 -1.477 5.693 1.00 94.94 88 THR A O 1
ATOM 714 N N . THR A 1 89 ? 5.623 -1.903 3.555 1.00 96.31 89 THR A N 1
ATOM 715 C CA . THR A 1 89 ? 5.568 -0.497 3.127 1.00 96.31 89 THR A CA 1
ATOM 716 C C . THR A 1 89 ? 4.184 0.115 3.334 1.00 96.31 89 THR A C 1
ATOM 718 O O . THR A 1 89 ? 4.077 1.237 3.818 1.00 96.31 89 THR A O 1
ATOM 721 N N . ALA A 1 90 ? 3.114 -0.624 3.034 1.00 96.50 90 ALA A N 1
ATOM 722 C CA . ALA A 1 90 ? 1.754 -0.142 3.248 1.00 96.50 90 ALA A CA 1
ATOM 723 C C . ALA A 1 90 ? 1.437 0.098 4.733 1.00 96.50 90 ALA A C 1
ATOM 725 O O . ALA A 1 90 ? 0.700 1.027 5.052 1.00 96.50 90 ALA A O 1
ATOM 726 N N . GLY A 1 91 ? 2.005 -0.711 5.634 1.00 95.31 91 GLY A N 1
ATOM 727 C CA . GLY A 1 91 ? 1.923 -0.490 7.078 1.00 95.31 91 GLY A CA 1
ATOM 728 C C . GLY A 1 91 ? 2.605 0.810 7.506 1.00 95.31 91 GLY A C 1
ATOM 729 O O . GLY A 1 91 ? 1.980 1.621 8.178 1.00 95.31 91 GLY A O 1
ATOM 730 N N . TRP A 1 92 ? 3.832 1.052 7.038 1.00 95.62 92 TRP A N 1
ATOM 731 C CA . TRP A 1 92 ? 4.556 2.298 7.319 1.00 95.62 92 TRP A CA 1
ATOM 732 C C . TRP A 1 92 ? 3.827 3.537 6.798 1.00 95.62 92 TRP A C 1
ATOM 734 O O . TRP A 1 92 ? 3.692 4.526 7.507 1.00 95.62 92 TRP A O 1
ATOM 744 N N . PHE A 1 93 ? 3.302 3.487 5.574 1.00 96.31 93 PHE A N 1
ATOM 745 C CA . PHE A 1 93 ? 2.552 4.614 5.012 1.00 96.31 93 PHE A CA 1
ATOM 746 C C . PHE A 1 93 ? 1.208 4.831 5.706 1.00 96.31 93 PHE A C 1
ATOM 748 O O . PHE A 1 93 ? 0.725 5.958 5.754 1.00 96.31 93 PHE A O 1
ATOM 755 N N . LEU A 1 94 ? 0.596 3.780 6.255 1.00 97.38 94 LEU A N 1
ATOM 756 C CA . LEU A 1 94 ? -0.580 3.928 7.106 1.00 97.38 94 LEU A CA 1
ATOM 757 C C . LEU A 1 94 ? -0.237 4.668 8.405 1.00 97.38 94 LEU A C 1
ATOM 759 O O . LEU A 1 94 ? -0.998 5.544 8.805 1.00 97.38 94 LEU A O 1
ATOM 763 N N . GLU A 1 95 ? 0.891 4.343 9.035 1.00 95.81 95 GLU A N 1
ATOM 764 C CA . GLU A 1 95 ? 1.384 5.056 10.220 1.00 95.81 95 GLU A CA 1
ATOM 765 C C . GLU A 1 95 ? 1.677 6.530 9.884 1.00 95.81 95 GLU A C 1
ATOM 767 O O . GLU A 1 95 ? 1.099 7.407 10.521 1.00 95.81 95 GLU A O 1
ATOM 772 N N . GLU A 1 96 ? 2.411 6.811 8.794 1.00 94.50 96 GLU A N 1
ATOM 773 C CA . GLU A 1 96 ? 2.670 8.182 8.295 1.00 94.50 96 GLU A CA 1
ATOM 774 C C . GLU A 1 96 ? 1.368 8.973 8.071 1.00 94.50 96 GLU A C 1
ATOM 776 O O . GLU A 1 96 ? 1.311 10.172 8.330 1.00 94.50 96 GLU A O 1
ATOM 781 N N . LEU A 1 97 ? 0.309 8.322 7.578 1.00 96.50 97 LEU A N 1
ATOM 782 C CA . LEU A 1 97 ? -0.987 8.962 7.335 1.00 96.50 97 LEU A CA 1
ATOM 783 C C . LEU A 1 97 ? -1.824 9.166 8.602 1.00 96.50 97 LEU A C 1
ATOM 785 O O . LEU A 1 97 ? -2.679 10.049 8.609 1.00 96.50 97 LEU A O 1
ATOM 789 N N . ASN A 1 98 ? -1.636 8.339 9.628 1.00 96.06 98 ASN A N 1
ATOM 790 C CA . ASN A 1 98 ? -2.361 8.435 10.896 1.00 96.06 98 ASN A CA 1
ATOM 791 C C . ASN A 1 98 ? -1.706 9.421 11.876 1.00 96.06 98 ASN A C 1
ATOM 793 O O . ASN A 1 98 ? -2.371 9.878 12.803 1.00 96.06 98 ASN A O 1
ATOM 797 N N . GLU A 1 99 ? -0.423 9.732 11.688 1.00 94.19 99 GLU A N 1
ATOM 798 C CA . GLU A 1 99 ? 0.318 10.725 12.477 1.00 94.19 99 GLU A CA 1
ATOM 799 C C . GLU A 1 99 ? 0.108 12.178 12.003 1.00 94.19 99 GLU A C 1
ATOM 801 O O . GLU A 1 99 ? 0.565 13.109 12.670 1.00 94.19 99 GLU A O 1
ATOM 806 N N . GLN A 1 100 ? -0.586 12.379 10.875 1.00 82.75 100 GLN A N 1
ATOM 807 C CA . GLN A 1 100 ? -0.959 13.692 10.318 1.00 82.75 100 GLN A CA 1
ATOM 808 C C . GLN A 1 100 ? -2.256 14.240 10.921 1.00 82.75 100 GLN A C 1
ATOM 810 O O . GLN A 1 100 ? -2.297 15.466 11.178 1.00 82.75 100 GLN A O 1
#